Protein AF-A0A511SUT8-F1 (afdb_monomer_lite)

Radius of gyration: 28.8 Å; chains: 1; bounding box: 50×51×93 Å

pLDDT: mean 70.14, std 19.16, range [34.16, 90.06]

Foldseek 3Di:
DDDDDDDDDDDDDDDDDDDDDDDDDDDDDDPQPPPDDDDDPWQWAQAQLRDIAGDPDPPFPWDYRHNFIMAGVNRGDGHDQAPDGRPFAAPVVQQVDFDQQFQDKDWHDPRRYIKIWGDPNPRHGTDID

Sequence (129 aa):
MKCLKLWLWACAVSLVVGCGGVPAETVDEGEALTSSSEEMVGCFANCPDGSTVTCPTMPATCTATNGSGVVCDGVNYRCPATACRPGMPTCAFARTTICLGVTEPFPCCNGTSLGECTCRGDGSNPRCI

Organism: Myxococcus fulvus (NCBI:txid33)

Structure (mmCIF, N/CA/C/O backbone):
data_AF-A0A511SUT8-F1
#
_entry.id   AF-A0A511SUT8-F1
#
loop_
_atom_site.group_PDB
_atom_site.id
_atom_site.type_symbol
_atom_site.label_atom_id
_atom_site.label_alt_id
_atom_site.label_comp_id
_atom_site.label_asym_id
_atom_site.label_entity_id
_atom_site.label_seq_id
_atom_site.pdbx_PDB_ins_code
_atom_site.Cartn_x
_atom_site.Cartn_y
_atom_site.Cartn_z
_atom_site.occupancy
_atom_site.B_iso_or_equiv
_atom_site.auth_seq_id
_atom_site.auth_comp_id
_atom_site.auth_asym_id
_atom_site.auth_atom_id
_atom_site.pdbx_PDB_model_num
ATOM 1 N N . MET A 1 1 ? 29.031 -37.628 63.090 1.00 38.50 1 MET A N 1
ATOM 2 C CA . MET A 1 1 ? 29.322 -36.361 63.802 1.00 38.50 1 MET A CA 1
ATOM 3 C C . MET A 1 1 ? 28.146 -35.436 63.509 1.00 38.50 1 MET A C 1
ATOM 5 O O . MET A 1 1 ? 27.865 -35.223 62.346 1.00 38.50 1 MET A O 1
ATOM 9 N N . LYS A 1 2 ? 27.207 -35.319 64.454 1.00 40.44 2 LYS A N 1
ATOM 10 C CA . LYS A 1 2 ? 27.010 -34.150 65.335 1.00 40.44 2 LYS A CA 1
ATOM 11 C C . LYS A 1 2 ? 26.551 -32.891 64.585 1.00 40.44 2 LYS A C 1
ATOM 13 O O . LYS A 1 2 ? 27.379 -32.268 63.940 1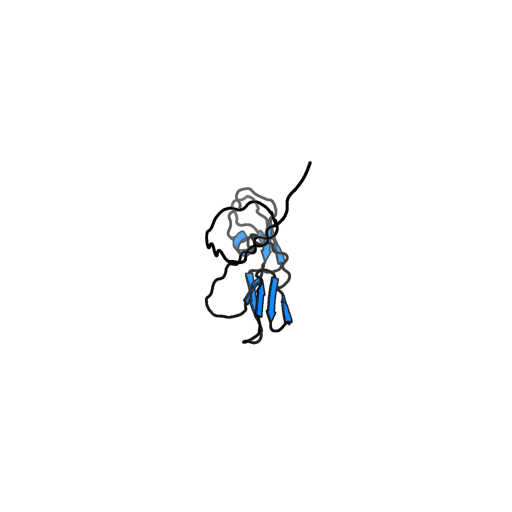.00 40.44 2 LYS A O 1
ATOM 18 N N . CYS A 1 3 ? 25.318 -32.476 64.912 1.00 45.66 3 CYS A N 1
ATOM 19 C CA . CYS A 1 3 ? 24.925 -31.074 65.127 1.00 45.66 3 CYS A CA 1
ATOM 20 C C . CYS A 1 3 ? 24.805 -30.195 63.862 1.00 45.66 3 CYS A C 1
ATOM 22 O O . CYS A 1 3 ? 25.454 -30.464 62.873 1.00 45.66 3 CYS A O 1
ATOM 24 N N . LEU A 1 4 ? 24.015 -29.124 63.771 1.00 43.53 4 LEU A N 1
ATOM 25 C CA . LEU A 1 4 ? 23.359 -28.222 64.726 1.00 43.53 4 LEU A CA 1
ATOM 26 C C . LEU A 1 4 ? 22.310 -27.467 63.840 1.00 43.53 4 LEU A C 1
ATOM 28 O O . LEU A 1 4 ? 22.649 -27.069 62.735 1.00 43.53 4 LEU A O 1
ATOM 32 N N . LYS A 1 5 ? 21.002 -27.450 64.120 1.00 43.19 5 LYS A N 1
ATOM 33 C CA . LYS A 1 5 ? 20.301 -26.542 65.048 1.00 43.19 5 LYS A CA 1
ATOM 34 C C . LYS A 1 5 ? 20.164 -25.099 64.534 1.00 43.19 5 LYS A C 1
ATOM 36 O O . LYS A 1 5 ? 21.154 -24.386 64.538 1.00 43.19 5 LYS A O 1
ATOM 41 N N . LEU A 1 6 ? 18.899 -24.713 64.299 1.00 45.38 6 LEU A N 1
ATOM 42 C CA . LEU A 1 6 ? 18.316 -23.359 64.355 1.00 45.38 6 LEU A CA 1
ATOM 43 C C . LEU A 1 6 ? 18.949 -22.325 63.399 1.00 45.38 6 LEU A C 1
ATOM 45 O O . LEU A 1 6 ? 20.131 -22.354 63.119 1.00 45.38 6 LEU A O 1
ATOM 49 N N . TRP A 1 7 ? 18.183 -21.486 62.718 1.00 47.12 7 TRP A N 1
ATOM 50 C CA . TRP A 1 7 ? 17.662 -20.178 63.143 1.00 47.12 7 TRP A CA 1
ATOM 51 C C . TRP A 1 7 ? 16.725 -19.781 61.974 1.00 47.12 7 TRP A C 1
ATOM 53 O O . TRP A 1 7 ? 17.168 -19.782 60.834 1.00 47.12 7 TRP A O 1
ATOM 63 N N . LEU A 1 8 ? 15.393 -19.720 62.073 1.00 47.19 8 LEU A N 1
ATOM 64 C CA . LEU A 1 8 ? 14.567 -18.653 62.654 1.00 47.19 8 LEU A CA 1
ATOM 65 C C . LEU A 1 8 ? 15.214 -17.263 62.591 1.00 47.19 8 LEU A C 1
ATOM 67 O O . LEU A 1 8 ? 16.265 -17.085 63.190 1.00 47.19 8 LEU A O 1
ATOM 71 N N . TRP A 1 9 ? 14.479 -16.312 61.994 1.00 44.47 9 TRP A N 1
ATOM 72 C CA . TRP A 1 9 ? 14.735 -14.866 61.816 1.00 44.47 9 TRP A CA 1
ATOM 73 C C . TRP A 1 9 ? 15.205 -14.505 60.396 1.00 44.47 9 TRP A C 1
ATOM 75 O O . TRP A 1 9 ? 16.102 -15.135 59.867 1.00 44.47 9 TRP A O 1
ATOM 85 N N . ALA A 1 10 ? 14.663 -13.508 59.704 1.00 49.84 10 ALA A N 1
ATOM 86 C CA . ALA A 1 10 ? 13.681 -12.502 60.068 1.00 49.84 10 ALA A CA 1
ATOM 87 C C . ALA A 1 10 ? 13.081 -11.900 58.792 1.00 49.84 10 ALA A C 1
ATOM 89 O O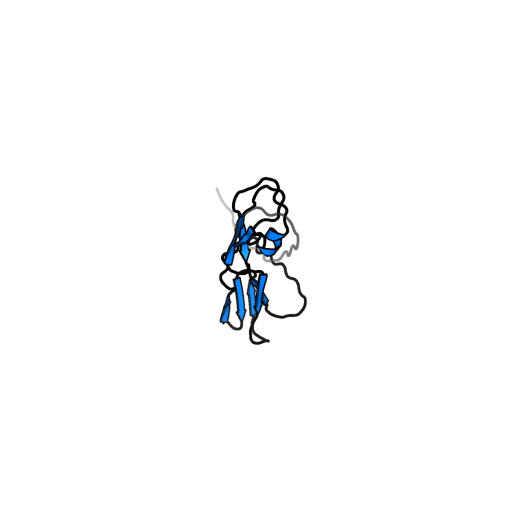 . ALA A 1 10 ? 13.669 -11.936 57.712 1.00 49.84 10 ALA A O 1
ATOM 90 N N . CYS A 1 11 ? 11.898 -11.322 58.974 1.00 41.03 11 CYS A N 1
ATOM 91 C CA . CYS A 1 11 ? 11.318 -10.306 58.123 1.00 41.03 11 CYS A CA 1
ATOM 92 C C . C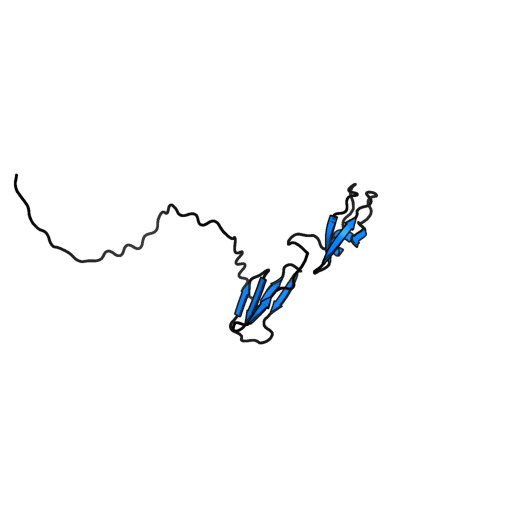YS A 1 11 ? 12.339 -9.265 57.647 1.00 41.03 11 CYS A C 1
ATOM 94 O O . CYS A 1 11 ? 13.207 -8.846 58.407 1.00 41.03 11 CYS A O 1
ATOM 96 N N . ALA A 1 12 ? 12.029 -8.729 56.471 1.00 44.41 12 ALA A N 1
ATOM 97 C CA . ALA A 1 12 ? 11.896 -7.300 56.204 1.00 44.41 12 ALA A CA 1
ATOM 98 C C . ALA A 1 12 ? 12.788 -6.805 55.064 1.00 44.41 12 ALA A C 1
ATOM 100 O O . ALA A 1 12 ? 13.997 -6.676 55.187 1.00 44.41 12 ALA A O 1
ATOM 101 N N . VAL A 1 13 ? 12.089 -6.465 53.981 1.00 51.56 13 VAL A N 1
ATOM 102 C CA . VAL A 1 13 ? 12.199 -5.191 53.269 1.00 51.56 13 VAL A CA 1
ATOM 103 C C . VAL A 1 13 ? 13.616 -4.759 52.906 1.00 51.56 13 VAL A C 1
ATOM 105 O O . VAL A 1 13 ? 14.350 -4.180 53.700 1.00 51.56 13 VAL A O 1
ATOM 108 N N . SER A 1 14 ? 13.921 -4.858 51.619 1.00 44.19 14 SER A N 1
ATOM 109 C CA . SER A 1 14 ? 14.718 -3.831 50.960 1.00 44.19 14 SER A CA 1
ATOM 110 C C . SER A 1 14 ? 14.158 -3.603 49.563 1.00 44.19 14 SER A C 1
ATOM 112 O O . SER A 1 14 ? 14.349 -4.397 48.648 1.00 44.19 14 SER A O 1
ATOM 114 N N . LEU A 1 15 ? 13.409 -2.506 49.445 1.00 49.00 15 LEU A N 1
ATOM 115 C CA . LEU A 1 15 ? 13.205 -1.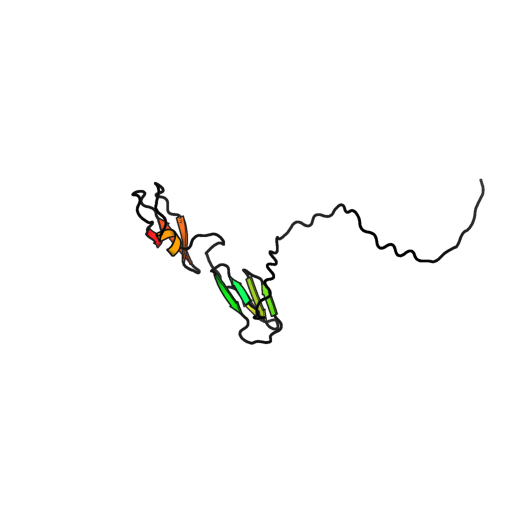785 48.198 1.00 49.00 15 LEU A CA 1
ATOM 116 C C . LEU A 1 15 ? 14.583 -1.386 47.662 1.00 49.00 15 LEU A C 1
ATOM 118 O O . LEU A 1 15 ? 15.261 -0.565 48.274 1.00 49.00 15 LEU A O 1
ATOM 122 N N . VAL A 1 16 ? 14.972 -1.931 46.515 1.00 48.50 16 VAL A N 1
ATOM 123 C CA . VAL A 1 16 ? 15.987 -1.319 45.656 1.00 48.50 16 VAL A CA 1
ATOM 124 C C . VAL A 1 16 ? 15.357 -1.123 44.287 1.00 48.50 16 VAL A C 1
ATOM 126 O O . VAL A 1 16 ? 15.203 -2.044 43.492 1.00 48.50 16 VAL A O 1
ATOM 129 N N . VAL A 1 17 ? 14.960 0.124 44.052 1.00 52.53 17 VAL A N 1
ATOM 130 C CA . VAL A 1 17 ? 14.897 0.726 42.723 1.00 52.53 17 VAL A CA 1
ATOM 131 C C . VAL A 1 17 ? 16.333 0.776 42.199 1.00 52.53 17 VAL A C 1
ATOM 133 O O . VAL A 1 17 ? 17.193 1.357 42.857 1.00 52.53 17 VAL A O 1
ATOM 136 N N . GLY A 1 18 ? 16.606 0.175 41.040 1.00 35.28 18 GLY A N 1
ATOM 137 C CA . GLY A 1 18 ? 17.944 0.235 40.448 1.00 35.28 18 GLY A CA 1
ATOM 138 C C . GLY A 1 18 ? 18.178 -0.711 39.275 1.00 35.28 18 GLY A C 1
ATOM 139 O O . GLY A 1 18 ? 18.809 -1.742 39.438 1.00 35.28 18 GLY A O 1
ATOM 140 N N . CYS A 1 19 ? 17.644 -0.334 38.112 1.00 44.88 19 CYS A N 1
ATOM 141 C CA . CYS A 1 19 ? 18.240 -0.423 36.772 1.00 44.88 19 CYS A CA 1
ATOM 142 C C . CYS A 1 19 ? 19.449 -1.371 36.554 1.00 44.88 19 CYS A C 1
ATOM 144 O O . CYS A 1 19 ? 20.535 -1.111 37.068 1.00 44.88 19 CYS A O 1
ATOM 146 N N . GLY A 1 20 ? 19.305 -2.350 35.648 1.00 34.19 20 GLY A N 1
ATOM 147 C CA . GLY A 1 20 ? 20.434 -2.851 34.850 1.00 34.19 20 GLY A CA 1
ATOM 148 C C . GLY A 1 20 ? 20.454 -4.353 34.543 1.00 34.19 20 GLY A C 1
ATOM 149 O O . GLY A 1 20 ? 20.898 -5.138 35.368 1.00 34.19 20 GLY A O 1
ATOM 150 N N . GLY A 1 21 ? 20.115 -4.720 33.299 1.00 35.78 21 GLY A N 1
ATOM 151 C CA . GLY A 1 21 ? 20.826 -5.798 32.587 1.00 35.78 21 GLY A CA 1
ATOM 152 C C . GLY A 1 21 ? 20.163 -7.179 32.472 1.00 35.78 21 GLY A C 1
ATOM 153 O O . GLY A 1 21 ? 20.484 -8.093 33.218 1.00 35.78 21 GLY A O 1
ATOM 154 N N . VAL A 1 22 ? 19.319 -7.307 31.445 1.00 39.44 22 VAL A N 1
ATOM 155 C CA . VAL A 1 22 ? 18.902 -8.496 30.656 1.00 39.44 22 VAL A CA 1
ATOM 156 C C . VAL A 1 22 ? 20.066 -9.471 30.329 1.00 39.44 22 VAL A C 1
ATOM 158 O O . VAL A 1 22 ? 21.202 -9.017 30.175 1.00 39.44 22 VAL A O 1
ATOM 161 N N . PRO A 1 23 ? 19.827 -10.797 30.203 1.00 42.28 23 PRO A N 1
ATOM 162 C CA . PRO A 1 23 ? 19.535 -11.341 28.872 1.00 42.28 23 PRO A CA 1
ATOM 163 C C . PRO A 1 23 ? 18.444 -12.427 28.809 1.00 42.28 23 PRO A C 1
ATOM 165 O O . PRO A 1 23 ? 18.293 -13.236 29.716 1.00 42.28 23 PRO A O 1
ATOM 168 N N . ALA A 1 24 ? 17.829 -12.474 27.623 1.00 41.72 24 ALA A N 1
ATOM 169 C CA . ALA A 1 24 ? 17.132 -13.597 26.994 1.00 41.72 24 ALA A CA 1
ATOM 170 C C . ALA A 1 24 ? 15.671 -13.856 27.388 1.00 41.72 24 ALA A C 1
ATOM 172 O O . ALA A 1 24 ? 15.388 -14.578 28.328 1.00 41.72 24 ALA A O 1
ATOM 173 N N . GLU A 1 25 ? 14.762 -13.425 26.513 1.00 38.28 25 GLU A N 1
ATOM 174 C CA . GLU A 1 25 ? 14.103 -14.371 25.606 1.00 38.28 25 GLU A CA 1
ATOM 175 C C . GLU A 1 25 ? 13.550 -13.629 24.381 1.00 38.28 25 GLU A C 1
ATOM 177 O O . GLU A 1 25 ? 12.818 -12.648 24.471 1.00 38.28 25 GLU A O 1
ATOM 182 N N . THR A 1 26 ? 14.026 -14.055 23.214 1.00 47.12 26 THR A N 1
ATOM 183 C CA . THR A 1 26 ? 13.631 -13.581 21.892 1.00 47.12 26 THR A CA 1
ATOM 184 C C . THR A 1 26 ? 12.229 -14.082 21.571 1.00 47.12 26 THR A C 1
ATOM 186 O O . THR A 1 26 ? 12.053 -15.274 21.321 1.00 47.12 26 THR A O 1
ATOM 189 N N . VAL A 1 27 ? 11.263 -13.169 21.528 1.00 39.91 27 VAL A N 1
ATOM 190 C CA . VAL A 1 27 ? 10.041 -13.332 20.738 1.00 39.91 27 VAL A CA 1
ATOM 191 C C . VAL A 1 27 ? 10.214 -12.456 19.505 1.00 39.91 27 VAL A C 1
ATOM 193 O O . VAL A 1 27 ? 10.073 -11.236 19.547 1.00 39.91 27 VAL A O 1
ATOM 196 N N . ASP A 1 28 ? 10.644 -13.117 18.438 1.00 48.88 28 ASP A N 1
ATOM 197 C CA . ASP A 1 28 ? 10.363 -12.713 17.069 1.00 48.88 28 ASP A CA 1
ATOM 198 C C . ASP A 1 28 ? 8.838 -12.720 16.903 1.00 48.88 28 ASP A C 1
ATOM 200 O O . ASP A 1 28 ? 8.202 -13.678 17.337 1.00 48.88 28 ASP A O 1
ATOM 204 N N . GLU A 1 29 ? 8.273 -11.624 16.395 1.00 39.56 29 GLU A N 1
ATOM 205 C CA . GLU A 1 29 ? 7.145 -11.570 15.451 1.00 39.56 29 GLU A CA 1
ATOM 206 C C . GLU A 1 29 ? 6.463 -10.193 15.520 1.00 39.56 29 GLU A C 1
ATOM 208 O O . GLU A 1 29 ? 5.739 -9.857 16.455 1.00 39.56 29 GLU A O 1
ATOM 213 N N . GLY A 1 30 ? 6.664 -9.411 14.457 1.00 38.09 30 GLY A N 1
ATOM 214 C CA . GLY A 1 30 ? 5.782 -8.312 14.081 1.00 38.09 30 GLY A CA 1
ATOM 215 C C . GLY A 1 30 ? 6.243 -6.937 14.541 1.00 38.09 30 GLY A C 1
ATOM 216 O O . GLY A 1 30 ? 5.867 -6.460 15.608 1.00 38.09 30 GLY A O 1
ATOM 217 N N . GLU A 1 31 ? 6.960 -6.239 13.661 1.00 34.16 31 GLU A N 1
ATOM 218 C CA . GLU A 1 31 ? 7.022 -4.779 13.671 1.00 34.16 31 GLU A CA 1
ATOM 219 C C . GLU A 1 31 ? 5.604 -4.206 13.505 1.00 34.16 31 GLU A C 1
ATOM 221 O O . GLU A 1 31 ? 5.151 -3.864 12.412 1.00 34.16 31 GLU A O 1
ATOM 226 N N . ALA A 1 32 ? 4.866 -4.113 14.609 1.00 36.75 32 ALA A N 1
ATOM 227 C CA . ALA A 1 32 ? 3.698 -3.266 14.701 1.00 36.75 32 ALA A CA 1
ATOM 228 C C . ALA A 1 32 ? 4.210 -1.825 14.731 1.00 36.75 32 ALA A C 1
ATOM 230 O O . ALA A 1 32 ? 4.504 -1.273 15.793 1.00 36.75 32 ALA A O 1
ATOM 231 N N . LEU A 1 33 ? 4.345 -1.237 13.539 1.00 40.66 33 LEU A N 1
ATOM 232 C CA . LEU A 1 33 ? 4.507 0.197 13.321 1.00 40.66 33 LEU A CA 1
ATOM 233 C C . LEU A 1 33 ? 3.333 0.928 13.988 1.00 40.66 33 LEU A C 1
ATOM 235 O O . LEU A 1 33 ? 2.329 1.271 13.361 1.00 40.66 33 LEU A O 1
ATOM 239 N N . THR A 1 34 ? 3.466 1.158 15.291 1.00 42.16 34 THR A N 1
ATOM 240 C CA . THR A 1 34 ? 2.638 2.072 16.069 1.00 42.16 34 THR A CA 1
ATOM 241 C C . THR A 1 34 ? 3.090 3.477 15.695 1.00 42.16 34 THR A C 1
ATOM 243 O O . THR A 1 34 ? 3.803 4.148 16.434 1.00 42.16 34 THR A O 1
ATOM 246 N N . SER A 1 35 ? 2.713 3.915 14.494 1.00 39.00 35 SER A N 1
ATOM 247 C CA . SER A 1 35 ? 2.711 5.333 14.156 1.00 39.00 35 SER A CA 1
ATOM 248 C C . SER A 1 35 ? 1.482 5.944 14.823 1.00 39.00 35 SER A C 1
ATOM 250 O O . SER A 1 35 ? 0.424 6.077 14.211 1.00 39.00 35 SER A O 1
ATOM 252 N N . SER A 1 36 ? 1.617 6.234 16.117 1.00 51.38 36 SER A N 1
ATOM 253 C CA . SER A 1 36 ? 0.690 7.083 16.860 1.00 51.38 36 SER A CA 1
ATOM 254 C C . SER A 1 36 ? 0.917 8.523 16.403 1.00 51.38 36 SER A C 1
ATOM 256 O O . SER A 1 36 ? 1.891 9.154 16.803 1.00 51.38 36 SER A O 1
ATOM 258 N N . SER A 1 37 ? 0.063 9.023 15.514 1.00 45.56 37 SER A N 1
ATOM 259 C CA . SER A 1 37 ? -0.064 10.455 15.234 1.00 45.56 37 SER A CA 1
ATOM 260 C C . SER A 1 37 ? -1.397 10.926 15.808 1.00 45.56 37 SER A C 1
ATOM 262 O O . SER A 1 37 ? -2.456 10.714 15.217 1.00 45.56 37 SER A O 1
ATOM 264 N N . GLU A 1 38 ? -1.323 11.501 17.004 1.00 57.06 38 GLU A N 1
ATOM 265 C CA . GLU A 1 38 ? -2.399 12.201 17.697 1.00 57.06 38 GLU A CA 1
ATOM 266 C C . GLU A 1 38 ? -2.700 13.526 16.991 1.00 57.06 38 GLU A C 1
ATOM 268 O O . GLU A 1 38 ? -2.035 14.499 17.285 1.00 57.06 38 GLU A O 1
ATOM 273 N N . GLU A 1 39 ? -3.693 13.606 16.100 1.00 39.84 39 GLU A N 1
ATOM 274 C CA . GLU A 1 39 ? -4.312 14.886 15.708 1.00 39.84 39 GLU A CA 1
ATOM 275 C C . GLU A 1 39 ? -5.770 14.604 15.254 1.00 39.84 39 GLU A C 1
ATOM 277 O O . GLU A 1 39 ? -5.994 14.021 14.198 1.00 39.84 39 GLU A O 1
ATOM 282 N N . MET A 1 40 ? -6.763 15.001 16.067 1.00 42.38 40 MET A N 1
ATOM 283 C CA . MET A 1 40 ? -8.222 14.768 15.925 1.00 42.38 40 MET A CA 1
ATOM 284 C C . MET A 1 40 ? -8.679 13.298 16.017 1.00 42.38 40 MET A C 1
ATOM 286 O O . MET A 1 40 ? -8.538 12.514 15.087 1.00 42.38 40 MET A O 1
ATOM 290 N N . VAL A 1 41 ? -9.300 12.948 17.155 1.00 57.00 41 VAL A N 1
ATOM 291 C CA . VAL A 1 41 ? -9.829 11.615 17.519 1.00 57.00 41 VAL A CA 1
ATOM 292 C C . VAL A 1 41 ? -11.012 11.213 16.624 1.00 57.00 41 VAL A C 1
ATOM 294 O O . VAL A 1 41 ? -12.162 11.148 17.049 1.00 57.00 41 VAL A O 1
ATOM 297 N N . GLY A 1 42 ? -10.741 10.965 15.349 1.00 64.62 42 GLY A N 1
ATOM 298 C CA . GLY A 1 42 ? -11.549 10.097 14.517 1.00 64.62 42 GLY A CA 1
ATOM 299 C C . GLY A 1 42 ? -10.960 8.700 14.617 1.00 64.62 42 GLY A C 1
ATOM 300 O O . GLY A 1 42 ? -9.759 8.527 14.449 1.00 64.62 42 GLY A O 1
ATOM 301 N N . CYS A 1 43 ? -11.768 7.684 14.905 1.00 79.50 43 CYS A N 1
ATOM 302 C CA . CYS A 1 43 ? -11.268 6.329 14.754 1.00 79.50 43 CYS A CA 1
ATOM 303 C C . CYS A 1 43 ? -11.215 5.975 13.271 1.00 79.50 43 CYS A C 1
ATOM 305 O O . CYS A 1 43 ? -12.252 5.709 12.653 1.00 79.50 43 CYS A O 1
ATOM 307 N N . PHE A 1 44 ? -10.012 6.023 12.709 1.00 84.38 44 PHE A N 1
ATOM 308 C CA . PHE A 1 44 ? -9.756 5.737 11.311 1.00 84.38 44 PHE A CA 1
ATOM 309 C C . PHE A 1 44 ? -8.566 4.792 11.147 1.00 84.38 44 PHE A C 1
ATOM 311 O O . PHE A 1 44 ? -7.619 4.825 11.929 1.00 84.38 44 PHE A O 1
ATOM 318 N N . ALA A 1 45 ? -8.616 3.947 10.121 1.00 86.75 45 ALA A N 1
ATOM 319 C CA . ALA A 1 45 ? -7.507 3.098 9.707 1.00 86.75 45 ALA A CA 1
ATOM 320 C C . ALA A 1 45 ? -7.197 3.343 8.232 1.00 86.75 45 ALA A C 1
ATOM 322 O O . ALA A 1 45 ? -8.105 3.410 7.400 1.00 86.75 45 ALA A O 1
ATOM 323 N N . ASN A 1 46 ? -5.910 3.454 7.910 1.00 86.38 46 ASN A N 1
ATOM 324 C CA . ASN A 1 46 ? -5.447 3.566 6.531 1.00 86.38 46 ASN A CA 1
ATOM 325 C C . ASN A 1 46 ? -5.423 2.182 5.889 1.00 86.38 46 ASN A C 1
ATOM 327 O O . ASN A 1 46 ? -4.859 1.248 6.459 1.00 86.38 46 ASN A O 1
ATOM 331 N N . CYS A 1 47 ? -6.020 2.050 4.715 1.00 83.38 47 CYS A N 1
ATOM 332 C CA . CYS A 1 47 ? -6.091 0.805 3.968 1.00 83.38 47 CYS A CA 1
ATOM 333 C C . CYS A 1 47 ? -4.955 0.694 2.943 1.00 83.38 47 CYS A C 1
ATOM 335 O O . CYS A 1 47 ? -4.340 1.700 2.581 1.00 83.38 47 CYS A O 1
ATOM 337 N N . PRO A 1 48 ? -4.638 -0.525 2.471 1.00 72.31 48 PRO A N 1
ATOM 338 C CA . PRO A 1 48 ? -3.478 -0.742 1.610 1.00 72.31 48 PRO A CA 1
ATOM 339 C C . PRO A 1 48 ? -3.634 -0.109 0.218 1.00 72.31 48 PRO A C 1
ATOM 341 O O . PRO A 1 48 ? -2.638 0.154 -0.448 1.00 72.31 48 PRO A O 1
ATOM 344 N N . ASP A 1 49 ? -4.866 0.164 -0.213 1.00 68.50 49 ASP A N 1
ATOM 345 C CA . ASP A 1 49 ? -5.190 0.898 -1.442 1.00 68.50 49 ASP A CA 1
ATOM 346 C C . ASP A 1 49 ? -5.098 2.430 -1.287 1.00 68.50 49 ASP A C 1
ATOM 348 O O . ASP A 1 49 ? -5.322 3.166 -2.247 1.00 68.50 49 ASP A O 1
ATOM 352 N N . GLY A 1 50 ? -4.761 2.924 -0.091 1.00 71.81 50 GLY A N 1
ATOM 353 C CA . GLY A 1 50 ? -4.686 4.351 0.222 1.00 71.81 50 GLY A CA 1
ATOM 354 C C . GLY A 1 50 ? -6.021 4.979 0.628 1.00 71.81 50 GLY A C 1
ATOM 355 O O . GLY A 1 50 ? -6.043 6.160 0.969 1.00 71.81 50 GLY A O 1
ATOM 356 N N . SER A 1 51 ? -7.124 4.222 0.629 1.00 78.44 51 SER A N 1
ATOM 357 C CA . SER A 1 51 ? -8.372 4.662 1.257 1.00 78.44 51 SER A CA 1
ATOM 358 C C . SER A 1 51 ? -8.283 4.646 2.785 1.00 78.44 51 SER A C 1
ATOM 360 O O . SER A 1 51 ? -7.348 4.112 3.385 1.00 78.44 51 SER A O 1
ATOM 362 N N . THR A 1 52 ? -9.283 5.237 3.431 1.00 84.06 52 THR A N 1
ATOM 363 C CA . THR A 1 52 ? -9.397 5.275 4.888 1.00 84.06 52 THR A CA 1
ATOM 364 C C . THR A 1 52 ? -10.762 4.737 5.293 1.00 84.06 52 THR A C 1
ATOM 366 O O . THR A 1 52 ? -11.781 5.162 4.747 1.00 84.06 52 THR A O 1
ATOM 369 N N . VAL A 1 53 ? -10.797 3.816 6.256 1.00 86.94 53 VAL A N 1
ATOM 370 C CA . VAL A 1 53 ? -12.046 3.322 6.857 1.00 86.94 53 VAL A CA 1
ATOM 371 C C . VAL A 1 53 ? -12.232 3.918 8.241 1.00 86.94 53 VAL A C 1
ATOM 373 O O . VAL A 1 53 ? -11.272 4.039 9.000 1.00 86.94 53 VAL A O 1
ATOM 376 N N . THR A 1 54 ? -13.465 4.301 8.567 1.00 89.31 54 THR A N 1
ATOM 377 C CA . THR A 1 54 ? -13.813 4.980 9.820 1.00 89.31 54 THR A CA 1
ATOM 378 C C . THR A 1 54 ? -15.097 4.412 10.415 1.00 89.31 54 THR A C 1
ATOM 380 O O . THR A 1 54 ? -15.883 3.760 9.723 1.00 89.31 54 THR A O 1
ATOM 383 N N . CYS A 1 55 ? -15.327 4.657 11.707 1.00 85.19 55 CYS A N 1
ATOM 384 C CA . CYS A 1 55 ? -16.613 4.330 12.318 1.00 85.19 55 CYS A CA 1
ATOM 385 C C . CYS A 1 55 ? -17.730 5.207 11.734 1.00 85.19 55 CYS A C 1
ATOM 387 O O . CYS A 1 55 ? -17.573 6.430 11.700 1.00 85.19 55 CYS A O 1
ATOM 389 N N . PRO A 1 56 ? -18.883 4.629 11.352 1.00 82.00 56 PRO A N 1
ATOM 390 C CA . PRO A 1 56 ? -20.003 5.403 10.814 1.00 82.00 56 PRO A CA 1
ATOM 391 C C . PRO A 1 56 ? -20.657 6.310 11.864 1.00 82.00 56 PRO A C 1
ATOM 393 O O . PRO A 1 56 ? -21.284 7.307 11.518 1.00 82.00 56 PRO A O 1
ATOM 396 N N . THR A 1 57 ? -20.512 5.976 13.146 1.00 75.31 57 THR A N 1
ATOM 397 C CA . THR A 1 57 ? -21.029 6.744 14.279 1.00 75.31 57 THR A CA 1
ATOM 398 C C . THR A 1 57 ? -19.908 7.021 15.272 1.00 75.31 57 THR A C 1
ATOM 400 O O . THR A 1 57 ? -19.171 6.112 15.648 1.00 75.31 57 THR A O 1
ATOM 403 N N . MET A 1 58 ? -19.794 8.276 15.708 1.00 71.25 58 MET A N 1
ATOM 404 C CA . MET A 1 58 ? -18.927 8.700 16.809 1.00 71.25 58 MET A CA 1
ATOM 405 C C . MET A 1 58 ? -19.772 9.418 17.876 1.00 71.25 58 MET A C 1
ATOM 407 O O . MET A 1 58 ? -20.692 10.150 17.501 1.00 71.25 58 MET A O 1
ATOM 411 N N . PRO A 1 59 ? -19.470 9.259 19.180 1.00 59.84 59 PRO A N 1
ATOM 412 C CA . PRO A 1 59 ? -18.396 8.438 19.745 1.00 59.84 59 PRO A CA 1
ATOM 413 C C . PRO A 1 59 ? -18.761 6.943 19.787 1.00 59.84 59 PRO A C 1
ATOM 415 O O . PRO A 1 59 ? -19.870 6.584 20.167 1.00 59.84 59 PRO A O 1
ATOM 418 N N . ALA A 1 60 ? -17.807 6.090 19.415 1.00 72.00 60 ALA A N 1
ATOM 419 C CA . ALA A 1 60 ? -17.884 4.631 19.484 1.00 72.00 60 ALA A CA 1
ATOM 420 C C . ALA A 1 60 ? -16.618 4.110 20.175 1.00 72.00 60 ALA A C 1
ATOM 422 O O . ALA A 1 60 ? -15.539 4.681 19.973 1.00 72.00 60 ALA A O 1
ATOM 423 N N . THR A 1 61 ? -16.716 3.037 20.966 1.00 81.44 61 THR A N 1
ATOM 424 C CA . THR A 1 61 ? -15.516 2.357 21.481 1.00 81.44 61 THR A CA 1
ATOM 425 C C . THR A 1 61 ? -14.759 1.815 20.286 1.00 81.44 61 THR A C 1
ATOM 427 O O . THR A 1 61 ? -15.305 0.974 19.574 1.00 81.44 61 THR A O 1
ATOM 430 N N . CYS A 1 62 ? -13.543 2.298 20.032 1.00 81.62 62 CYS A N 1
ATOM 431 C CA . CYS A 1 62 ? -12.891 1.989 18.773 1.00 81.62 62 CYS A CA 1
ATOM 432 C C . CYS A 1 62 ? -11.462 1.477 18.880 1.00 81.62 62 CYS A C 1
ATOM 434 O O . CYS A 1 62 ? -10.648 1.993 19.641 1.00 81.62 62 CYS A O 1
ATOM 436 N N . THR A 1 63 ? -11.156 0.483 18.051 1.00 87.19 63 THR A N 1
ATOM 437 C CA . THR A 1 63 ? -9.805 -0.018 17.813 1.00 87.19 63 THR A CA 1
ATOM 438 C C . THR A 1 63 ? -9.500 0.085 16.324 1.00 87.19 63 THR A C 1
ATOM 440 O O . THR A 1 63 ? -10.175 -0.544 15.514 1.00 87.19 63 THR A O 1
ATOM 443 N N . ALA A 1 64 ? -8.496 0.876 15.953 1.00 87.81 64 ALA A N 1
ATOM 444 C CA . ALA A 1 64 ? -8.029 0.990 14.575 1.00 87.81 64 ALA A CA 1
ATOM 445 C C . ALA A 1 64 ? -6.767 0.151 14.361 1.00 87.81 64 ALA A C 1
ATOM 447 O O . ALA A 1 64 ? -5.847 0.167 15.177 1.00 87.81 64 ALA A O 1
ATOM 448 N N . THR A 1 65 ? -6.703 -0.562 13.241 1.00 86.00 65 THR A N 1
ATOM 449 C CA . THR A 1 65 ? -5.525 -1.318 12.815 1.00 86.00 65 THR A CA 1
ATOM 450 C C . THR A 1 65 ? -5.231 -0.984 11.359 1.00 86.00 65 THR A C 1
ATOM 452 O O . THR A 1 65 ? -5.961 -1.395 10.453 1.00 86.00 65 THR A O 1
ATOM 455 N N . ASN A 1 66 ? -4.153 -0.233 11.121 1.00 83.19 66 ASN A N 1
ATOM 456 C CA . ASN A 1 66 ? -3.724 0.128 9.769 1.00 83.19 66 ASN A CA 1
ATOM 457 C C . ASN A 1 66 ? -3.511 -1.128 8.906 1.00 83.19 66 ASN A C 1
ATOM 459 O O . ASN A 1 66 ? -3.031 -2.159 9.373 1.00 83.19 66 ASN A O 1
ATOM 463 N N . GLY A 1 67 ? -3.934 -1.049 7.649 1.00 78.38 67 GLY A N 1
ATOM 464 C CA . GLY A 1 67 ? -3.943 -2.147 6.684 1.00 78.38 67 GLY A CA 1
ATOM 465 C C . GLY A 1 67 ? -5.068 -3.168 6.878 1.00 78.38 67 GLY A C 1
ATOM 466 O O . GLY A 1 67 ? -5.301 -3.967 5.975 1.00 78.38 67 GLY A O 1
ATOM 467 N N . SER A 1 68 ? -5.782 -3.144 8.009 1.00 82.50 68 SER A N 1
ATOM 468 C CA . SER A 1 68 ? -6.818 -4.136 8.340 1.00 82.50 68 SER A CA 1
ATOM 469 C C . SER A 1 68 ? -8.216 -3.535 8.471 1.00 82.50 68 SER A C 1
ATOM 471 O O . SER A 1 68 ? -9.172 -4.094 7.929 1.00 82.50 68 SER A O 1
ATOM 473 N N . GLY A 1 69 ? -8.351 -2.410 9.171 1.00 87.50 69 GLY A N 1
ATOM 474 C CA . GLY A 1 69 ? -9.610 -1.690 9.339 1.00 87.50 69 GLY A CA 1
ATOM 475 C C . GLY A 1 69 ? -9.840 -1.169 10.756 1.00 87.50 69 GLY A C 1
ATOM 476 O O . GLY A 1 69 ? -8.894 -1.018 11.526 1.00 87.50 69 GLY A O 1
ATOM 477 N N . VAL A 1 70 ? -11.097 -0.885 11.099 1.00 90.00 70 VAL A N 1
ATOM 478 C CA . VAL A 1 70 ? -11.506 -0.400 12.427 1.00 90.00 70 VAL A CA 1
ATOM 479 C C . VAL A 1 70 ? -12.553 -1.316 13.059 1.00 90.00 70 VAL A C 1
ATOM 481 O O . VAL A 1 70 ? -13.370 -1.918 12.366 1.00 90.00 70 VAL A O 1
ATOM 484 N N . VAL A 1 71 ? -12.548 -1.422 14.383 1.00 89.19 71 VAL A N 1
ATOM 485 C CA . VAL A 1 71 ? -13.571 -2.111 15.176 1.00 89.19 71 VAL A CA 1
ATOM 486 C C . VAL A 1 71 ? -14.294 -1.069 16.008 1.00 89.19 71 VAL A C 1
ATOM 488 O O . VAL A 1 71 ? -13.647 -0.439 16.831 1.00 89.19 71 VAL A O 1
ATOM 491 N N . CYS A 1 72 ? -15.600 -0.893 15.814 1.00 89.50 72 CYS A N 1
ATOM 492 C CA . CYS A 1 72 ? -16.420 0.114 16.494 1.00 89.50 72 CYS A CA 1
ATOM 493 C C . CYS A 1 72 ? -17.523 -0.582 17.298 1.00 89.50 72 CYS A C 1
ATOM 495 O O . CYS A 1 72 ? -18.357 -1.268 16.711 1.00 89.50 72 CYS A O 1
ATOM 497 N N . ASP A 1 73 ? -17.507 -0.452 18.625 1.00 87.00 73 ASP A N 1
ATOM 498 C CA . ASP A 1 73 ? -18.441 -1.103 19.562 1.00 87.00 73 ASP A CA 1
ATOM 499 C C . ASP A 1 73 ? -18.610 -2.613 19.294 1.00 87.00 73 ASP A C 1
ATOM 501 O O . ASP A 1 73 ? -19.702 -3.175 19.331 1.00 87.00 73 ASP A O 1
ATOM 505 N N . GLY A 1 74 ? -17.494 -3.278 18.975 1.00 84.19 74 GLY A N 1
ATOM 506 C CA . GLY A 1 74 ? -17.444 -4.706 18.643 1.00 84.19 74 GLY A CA 1
ATOM 507 C C . GLY A 1 74 ? -17.782 -5.052 17.185 1.00 84.19 74 GLY A C 1
ATOM 508 O O . GLY A 1 74 ? -17.638 -6.209 16.788 1.00 84.19 74 GLY A O 1
ATOM 509 N N . VAL A 1 75 ? -18.180 -4.079 16.361 1.00 87.50 75 VAL A N 1
ATOM 510 C CA . VAL A 1 75 ? -18.457 -4.267 14.928 1.00 87.50 75 VAL A CA 1
ATOM 511 C C . VAL A 1 75 ? -17.198 -4.018 14.101 1.00 87.50 75 VAL A C 1
ATOM 513 O O . VAL A 1 75 ? -16.584 -2.962 14.195 1.00 87.50 75 VAL A O 1
ATOM 516 N N . ASN A 1 76 ? -16.826 -4.979 13.253 1.00 88.94 76 ASN A N 1
ATOM 517 C CA . ASN A 1 76 ? -15.638 -4.890 12.402 1.00 88.94 76 ASN A CA 1
ATOM 518 C C . ASN A 1 76 ? -15.948 -4.215 11.055 1.00 88.94 76 ASN A C 1
ATOM 520 O O . ASN A 1 76 ? -16.710 -4.757 10.254 1.00 88.94 76 ASN A O 1
ATOM 524 N N . TYR A 1 77 ? -15.272 -3.107 10.764 1.00 88.25 77 TYR A N 1
ATOM 525 C CA . TYR A 1 77 ? -15.240 -2.429 9.467 1.00 88.25 77 TYR A CA 1
ATOM 526 C C . TYR A 1 77 ? -13.874 -2.664 8.828 1.00 88.25 77 TYR A C 1
ATOM 528 O O . TYR A 1 77 ? -12.878 -2.031 9.177 1.00 88.25 77 TYR A O 1
ATOM 536 N N . ARG A 1 78 ? -13.814 -3.633 7.915 1.00 87.25 78 ARG A N 1
ATOM 537 C CA . ARG A 1 78 ? -12.559 -4.058 7.287 1.00 87.25 78 ARG A CA 1
ATOM 538 C C . ARG A 1 78 ? -12.182 -3.146 6.129 1.00 87.25 78 ARG A C 1
ATOM 540 O O . ARG A 1 78 ? -13.051 -2.657 5.410 1.00 87.25 78 ARG A O 1
ATOM 547 N N . CYS A 1 79 ? -10.881 -2.998 5.918 1.00 86.06 79 CYS A N 1
ATOM 548 C CA . CYS A 1 79 ? -10.360 -2.467 4.671 1.00 86.06 79 CYS A CA 1
ATOM 549 C C . CYS A 1 79 ? -10.845 -3.317 3.488 1.00 86.06 79 CYS A C 1
ATOM 551 O O . CYS A 1 79 ? -10.938 -4.547 3.615 1.00 86.06 79 CYS A O 1
ATOM 553 N N . PRO A 1 80 ? -11.162 -2.690 2.342 1.00 80.06 80 PRO A N 1
ATOM 554 C CA . PRO A 1 80 ? -11.498 -3.431 1.140 1.00 80.06 80 PRO A CA 1
ATOM 555 C C . PRO A 1 80 ? -10.321 -4.325 0.744 1.00 80.06 80 PRO A C 1
ATOM 557 O O . PRO A 1 80 ? -9.153 -3.964 0.898 1.00 80.06 80 PRO A O 1
ATOM 560 N N . ALA A 1 81 ? -10.633 -5.513 0.227 1.00 77.56 81 ALA A N 1
ATOM 561 C CA . ALA A 1 81 ? -9.608 -6.357 -0.360 1.00 77.56 81 ALA A CA 1
ATOM 562 C C . ALA A 1 81 ? -9.007 -5.620 -1.564 1.00 77.56 81 ALA A C 1
ATOM 564 O O . ALA A 1 81 ? -9.731 -5.216 -2.474 1.00 77.56 81 ALA A O 1
ATOM 565 N N . THR A 1 82 ? -7.688 -5.452 -1.561 1.00 77.81 82 THR A N 1
ATOM 566 C CA . THR A 1 82 ? -6.951 -4.903 -2.696 1.00 77.81 82 THR A CA 1
ATOM 567 C C . THR A 1 82 ? -5.982 -5.944 -3.227 1.00 77.81 82 THR A C 1
ATOM 569 O O . THR A 1 82 ? -5.344 -6.673 -2.463 1.00 77.81 82 THR A O 1
ATOM 572 N N . ALA A 1 83 ? -5.882 -6.028 -4.550 1.00 78.88 83 ALA A N 1
ATOM 573 C CA . ALA A 1 83 ? -4.843 -6.812 -5.206 1.00 78.88 83 ALA A CA 1
ATOM 574 C C . ALA A 1 83 ? -3.481 -6.093 -5.169 1.00 78.88 83 ALA A C 1
ATOM 576 O O . ALA A 1 83 ? -2.444 -6.715 -5.406 1.00 78.88 83 ALA A O 1
ATOM 577 N N . CYS A 1 84 ? -3.472 -4.791 -4.870 1.00 80.75 84 CYS A N 1
ATOM 578 C CA . CYS A 1 84 ? -2.261 -3.990 -4.814 1.00 80.75 84 CYS A CA 1
ATOM 579 C C . CYS A 1 84 ? -1.462 -4.256 -3.540 1.00 80.75 84 CYS A C 1
ATOM 581 O O . CYS A 1 84 ? -2.000 -4.286 -2.435 1.00 80.75 84 CYS A O 1
ATOM 583 N N . ARG A 1 85 ? -0.144 -4.399 -3.693 1.00 78.19 85 ARG A N 1
ATOM 584 C CA . ARG A 1 85 ? 0.776 -4.540 -2.560 1.00 78.19 85 ARG A CA 1
ATOM 585 C C . ARG A 1 85 ? 1.308 -3.174 -2.115 1.00 78.19 85 ARG A C 1
ATOM 587 O O . ARG A 1 85 ? 1.520 -2.312 -2.973 1.00 78.19 85 ARG A O 1
ATOM 594 N N . PRO A 1 86 ? 1.587 -2.982 -0.813 1.00 72.38 86 PRO A N 1
ATOM 595 C CA . PRO A 1 86 ? 2.269 -1.782 -0.341 1.00 72.38 86 PRO A CA 1
ATOM 596 C C . PRO A 1 86 ? 3.612 -1.608 -1.066 1.00 72.38 86 PRO A C 1
ATOM 598 O O . PRO A 1 86 ? 4.357 -2.570 -1.252 1.00 72.38 86 PRO A O 1
ATOM 601 N N . GLY A 1 87 ? 3.890 -0.382 -1.517 1.00 73.88 87 GLY A N 1
ATOM 602 C CA . GLY A 1 87 ? 5.087 -0.041 -2.297 1.00 73.88 87 GLY A CA 1
ATOM 603 C C . GLY A 1 87 ? 4.966 -0.244 -3.814 1.00 73.88 87 GLY A C 1
ATOM 604 O O . GLY A 1 87 ? 5.885 0.121 -4.545 1.00 73.88 87 GLY A O 1
ATOM 605 N N . MET A 1 88 ? 3.848 -0.780 -4.316 1.00 84.00 88 MET A N 1
ATOM 606 C CA . MET A 1 88 ? 3.601 -0.874 -5.758 1.00 84.00 88 MET A CA 1
ATOM 607 C C . MET A 1 88 ? 3.266 0.517 -6.337 1.00 84.00 88 MET A C 1
ATOM 609 O O . MET A 1 88 ? 2.450 1.234 -5.752 1.00 84.00 88 MET A O 1
ATOM 613 N N . PRO A 1 89 ? 3.855 0.928 -7.478 1.00 85.12 89 PRO A N 1
ATOM 614 C CA . PRO A 1 89 ? 3.552 2.223 -8.075 1.00 85.12 89 PRO A CA 1
ATOM 615 C C . PRO A 1 89 ? 2.108 2.263 -8.580 1.00 85.12 89 PRO A C 1
ATOM 617 O O . PRO A 1 89 ? 1.579 1.270 -9.0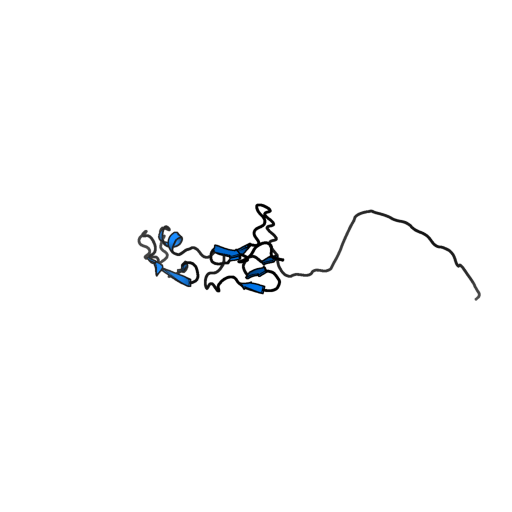87 1.00 85.12 89 PRO A O 1
ATOM 620 N N . THR A 1 90 ? 1.468 3.430 -8.504 1.00 88.12 90 THR A N 1
ATOM 621 C CA . THR A 1 90 ? 0.163 3.611 -9.147 1.00 88.12 90 THR A CA 1
ATOM 622 C C . THR A 1 90 ? 0.329 3.585 -10.664 1.00 88.12 90 THR A C 1
ATOM 624 O O . THR A 1 90 ? 1.327 4.075 -11.195 1.00 88.12 90 THR A O 1
ATOM 627 N N . CYS A 1 91 ? -0.651 3.053 -11.396 1.00 88.44 91 CYS A N 1
ATOM 628 C CA . CYS A 1 91 ? -0.609 3.053 -12.861 1.00 88.44 91 CYS A CA 1
ATOM 629 C C . CYS A 1 91 ? -0.548 4.486 -13.421 1.00 88.44 91 CYS A C 1
ATOM 631 O O . CYS A 1 91 ? 0.079 4.731 -14.449 1.00 88.44 91 CYS A O 1
ATOM 633 N N . ALA A 1 92 ? -1.146 5.456 -12.719 1.00 87.50 92 ALA A N 1
ATOM 634 C CA . ALA A 1 92 ? -1.032 6.874 -13.051 1.00 87.50 92 ALA A CA 1
ATOM 635 C C . ALA A 1 92 ? 0.411 7.383 -12.914 1.00 87.50 92 ALA A C 1
ATOM 637 O O . ALA A 1 92 ? 0.911 8.031 -13.830 1.00 87.50 92 ALA A O 1
ATOM 638 N N . PHE A 1 93 ? 1.097 7.046 -11.817 1.00 86.69 93 PHE A N 1
ATOM 639 C CA . PHE A 1 93 ? 2.503 7.396 -11.625 1.00 86.69 93 PHE A CA 1
ATOM 640 C C . PHE A 1 93 ? 3.399 6.699 -12.652 1.00 86.69 93 PHE A C 1
ATOM 642 O O . PHE A 1 93 ? 4.234 7.348 -13.279 1.00 86.69 93 PHE A O 1
ATOM 649 N N . ALA A 1 94 ? 3.179 5.408 -12.897 1.00 87.38 94 ALA A N 1
ATOM 650 C CA . ALA A 1 94 ? 3.919 4.648 -13.895 1.00 87.38 94 ALA A CA 1
ATOM 651 C C . ALA A 1 94 ? 3.823 5.289 -15.288 1.00 87.38 94 ALA A C 1
ATOM 653 O O . ALA A 1 94 ? 4.833 5.429 -15.960 1.00 87.38 94 ALA A O 1
ATOM 654 N N . ARG A 1 95 ? 2.659 5.804 -15.704 1.00 87.81 95 ARG A N 1
ATOM 655 C CA . ARG A 1 95 ? 2.522 6.536 -16.981 1.00 87.81 95 ARG A CA 1
ATOM 656 C C . ARG A 1 95 ? 3.359 7.810 -17.073 1.00 87.81 95 ARG A C 1
ATOM 658 O O . ARG A 1 95 ? 3.504 8.333 -18.169 1.00 87.81 95 ARG A O 1
ATOM 665 N N . THR A 1 96 ? 3.897 8.331 -15.975 1.00 87.06 96 THR A N 1
ATOM 666 C CA . THR A 1 96 ? 4.764 9.523 -15.988 1.00 87.06 96 THR A CA 1
ATOM 667 C C . THR A 1 96 ? 6.250 9.187 -16.076 1.00 87.06 96 THR A C 1
ATOM 669 O O . THR A 1 96 ? 7.049 10.075 -16.368 1.00 87.06 96 THR A O 1
ATOM 672 N N . THR A 1 97 ? 6.636 7.923 -15.876 1.00 83.94 97 THR A N 1
ATOM 673 C CA . THR A 1 97 ? 8.039 7.514 -15.962 1.00 83.94 97 THR A CA 1
ATOM 674 C C . THR A 1 97 ? 8.476 7.331 -17.414 1.00 83.94 97 THR A C 1
ATOM 676 O O . THR A 1 97 ? 7.683 6.993 -18.291 1.00 83.94 97 THR A O 1
ATOM 679 N N . ILE A 1 98 ? 9.757 7.592 -17.681 1.00 84.44 98 ILE A N 1
ATOM 680 C CA . ILE A 1 98 ? 10.361 7.406 -19.003 1.00 84.44 98 ILE A CA 1
ATOM 681 C C . ILE A 1 98 ? 10.932 5.992 -19.076 1.00 84.44 98 ILE A C 1
ATOM 683 O O . ILE A 1 98 ? 11.731 5.591 -18.227 1.00 84.44 98 ILE A O 1
ATOM 687 N N . CYS A 1 99 ? 10.545 5.243 -20.104 1.00 83.62 99 CYS A N 1
ATOM 688 C CA . CYS A 1 99 ? 11.050 3.897 -20.325 1.00 83.62 99 CYS A CA 1
ATOM 689 C C . CYS A 1 99 ? 12.463 3.932 -20.914 1.00 83.62 99 CYS A C 1
ATOM 691 O O . CYS A 1 99 ? 12.650 4.211 -22.100 1.00 83.62 99 CYS A O 1
ATOM 693 N N . LEU A 1 100 ? 13.460 3.593 -20.099 1.00 76.38 100 LEU A N 1
ATOM 694 C CA . LEU A 1 100 ? 14.845 3.430 -20.538 1.00 76.38 100 LEU A CA 1
ATOM 695 C C . LEU A 1 100 ? 15.112 1.951 -20.847 1.00 76.38 100 LEU A C 1
ATOM 697 O O . LEU A 1 100 ? 15.580 1.199 -20.000 1.00 76.38 100 LEU A O 1
ATOM 701 N N . GLY A 1 101 ? 14.754 1.518 -22.056 1.00 68.12 101 GLY A N 1
ATOM 702 C CA . GLY A 1 101 ? 15.160 0.219 -22.613 1.00 68.12 101 GLY A CA 1
ATOM 703 C C . GLY A 1 101 ? 14.447 -1.033 -22.084 1.00 68.12 101 GLY A C 1
ATOM 704 O O . GLY A 1 101 ? 14.554 -2.086 -22.707 1.00 68.12 101 GLY A O 1
ATOM 705 N N . VAL A 1 102 ? 13.684 -0.948 -20.994 1.00 67.44 102 VAL A N 1
ATOM 706 C CA . VAL A 1 102 ? 12.876 -2.081 -20.513 1.00 67.44 102 VAL A CA 1
ATOM 707 C C . VAL A 1 102 ? 11.663 -2.237 -21.432 1.00 67.44 102 VAL A C 1
ATOM 709 O O . VAL A 1 102 ? 11.004 -1.247 -21.730 1.00 67.44 102 VAL A O 1
ATOM 712 N N . THR A 1 103 ? 11.375 -3.446 -21.914 1.00 73.31 103 THR A N 1
ATOM 713 C CA . THR A 1 103 ? 10.152 -3.748 -22.694 1.00 73.31 103 THR A CA 1
ATOM 714 C C . THR A 1 103 ? 9.208 -4.707 -21.979 1.00 73.31 103 THR A C 1
ATOM 716 O O . THR A 1 103 ? 8.149 -5.056 -22.495 1.00 73.31 103 THR A O 1
ATOM 719 N N . GLU A 1 104 ? 9.583 -5.119 -20.772 1.00 78.62 104 GLU A N 1
ATOM 720 C CA . GLU A 1 104 ? 8.814 -6.076 -19.998 1.00 78.62 104 GLU A CA 1
ATOM 721 C C . GLU A 1 104 ? 7.593 -5.409 -19.350 1.00 78.62 104 GLU A C 1
ATOM 723 O O . GLU A 1 104 ? 7.687 -4.265 -18.879 1.00 78.62 104 GLU A O 1
ATOM 728 N N . PRO A 1 105 ? 6.437 -6.097 -19.340 1.00 85.94 105 PRO A N 1
ATOM 729 C CA . PRO A 1 105 ? 5.312 -5.681 -18.528 1.00 85.94 105 PRO A CA 1
ATOM 730 C C . PRO A 1 105 ? 5.693 -5.679 -17.046 1.00 85.94 105 PRO A C 1
ATOM 732 O O . PRO A 1 105 ? 6.372 -6.580 -16.556 1.00 85.94 105 PRO A O 1
ATOM 735 N N . PHE A 1 106 ? 5.228 -4.668 -16.321 1.00 86.81 106 PHE A N 1
ATOM 736 C CA . PHE A 1 106 ? 5.387 -4.563 -14.880 1.00 86.81 106 PHE A CA 1
ATOM 737 C C . PHE A 1 106 ? 4.046 -4.235 -14.214 1.00 86.81 106 PHE A C 1
ATOM 739 O O . PHE A 1 106 ? 3.241 -3.479 -14.770 1.00 86.81 106 PHE A O 1
ATOM 746 N N . PRO A 1 107 ? 3.786 -4.790 -13.018 1.00 88.50 107 PRO A N 1
ATOM 747 C CA . PRO A 1 107 ? 2.525 -4.575 -12.332 1.00 88.50 107 PRO A CA 1
ATOM 748 C C . PRO A 1 107 ? 2.434 -3.147 -11.790 1.00 88.50 107 PRO A C 1
ATOM 750 O O . PRO A 1 107 ? 3.418 -2.568 -11.316 1.00 88.50 107 PRO A O 1
ATOM 753 N N . CYS A 1 108 ? 1.229 -2.595 -11.813 1.00 88.56 108 CYS A N 1
ATOM 754 C CA . CYS A 1 108 ? 0.910 -1.307 -11.216 1.00 88.56 108 CYS A CA 1
ATOM 755 C C . CYS A 1 108 ? -0.428 -1.376 -10.481 1.00 88.56 108 CYS A C 1
ATOM 757 O O . CYS A 1 108 ? -1.240 -2.274 -10.701 1.00 88.56 108 CYS A O 1
ATOM 759 N N . CYS A 1 109 ? -0.671 -0.413 -9.600 1.00 88.75 109 CYS A N 1
ATOM 760 C CA . CYS A 1 109 ? -1.919 -0.338 -8.857 1.00 88.75 109 CYS A CA 1
ATOM 761 C C . CYS A 1 109 ? -2.907 0.655 -9.482 1.00 88.75 109 CYS A C 1
ATOM 763 O O . CYS A 1 109 ? -2.573 1.831 -9.673 1.00 88.75 109 CYS A O 1
ATOM 765 N N . ASN A 1 110 ? -4.139 0.211 -9.740 1.00 86.44 110 ASN A N 1
ATOM 766 C CA . ASN A 1 110 ? -5.263 1.061 -10.141 1.00 86.44 110 ASN A CA 1
ATOM 767 C C . ASN A 1 110 ? -6.301 1.133 -9.004 1.00 86.44 110 ASN A C 1
ATOM 769 O O . ASN A 1 110 ? -7.425 0.643 -9.118 1.00 86.44 110 ASN A O 1
ATOM 773 N N . GLY A 1 111 ? -5.876 1.667 -7.854 1.00 78.94 111 GLY A N 1
ATOM 774 C CA . GLY A 1 111 ? -6.671 1.721 -6.624 1.00 78.94 111 GLY A CA 1
ATOM 775 C C . GLY A 1 111 ? -6.747 0.365 -5.921 1.00 78.94 111 GLY A C 1
ATOM 776 O O . GLY A 1 111 ? -5.897 0.037 -5.101 1.00 78.94 111 GLY A O 1
ATOM 777 N N . THR A 1 112 ? -7.761 -0.439 -6.245 1.00 77.94 112 THR A N 1
ATOM 778 C CA . THR A 1 112 ? -7.983 -1.761 -5.622 1.00 77.94 112 THR A CA 1
ATOM 779 C C . THR A 1 112 ? -7.599 -2.936 -6.519 1.00 77.94 112 THR A C 1
ATOM 781 O O . THR A 1 112 ? -7.501 -4.073 -6.054 1.00 77.94 112 THR A O 1
ATOM 784 N N . SER A 1 113 ? -7.388 -2.676 -7.810 1.00 82.50 113 SER A N 1
ATOM 785 C CA . SER A 1 113 ? -7.119 -3.699 -8.820 1.00 82.50 113 SER A CA 1
ATOM 786 C C . SER A 1 113 ? -5.675 -3.650 -9.298 1.00 82.50 113 SER A C 1
ATOM 788 O O . SER A 1 113 ? -5.070 -2.578 -9.394 1.00 82.50 113 SER A O 1
ATOM 790 N N . LEU A 1 114 ? -5.144 -4.827 -9.631 1.00 87.00 114 LEU A N 1
ATOM 791 C CA . LEU A 1 114 ? -3.853 -4.945 -10.288 1.00 87.00 114 LEU A CA 1
ATOM 792 C C . LEU A 1 114 ? -4.023 -4.552 -11.759 1.00 87.00 114 LEU A C 1
ATOM 794 O O . LEU A 1 114 ? -4.851 -5.134 -12.459 1.00 87.00 114 LEU A O 1
ATOM 798 N N . GLY A 1 115 ? -3.263 -3.557 -12.195 1.00 88.19 115 GLY A N 1
ATOM 799 C CA . GLY A 1 115 ? -3.080 -3.218 -13.600 1.00 88.19 115 GLY A CA 1
ATOM 800 C C . GLY A 1 115 ? -1.693 -3.635 -14.071 1.00 88.19 115 GLY A C 1
ATOM 801 O O . GLY A 1 115 ? -0.843 -4.067 -13.283 1.00 88.19 115 GLY A O 1
ATOM 802 N N . GLU A 1 116 ? -1.450 -3.466 -15.361 1.00 90.06 116 GLU A N 1
ATOM 803 C CA . GLU A 1 116 ? -0.155 -3.768 -15.963 1.00 90.06 116 GLU A CA 1
ATOM 804 C C . GLU A 1 116 ? 0.294 -2.603 -16.832 1.00 90.06 116 GLU A C 1
ATOM 806 O O . GLU A 1 116 ? -0.489 -2.047 -17.597 1.00 90.06 116 GLU A O 1
ATOM 811 N N . CYS A 1 117 ? 1.561 -2.227 -16.717 1.00 89.69 117 CYS A N 1
ATOM 812 C CA . CYS A 1 117 ? 2.196 -1.246 -17.577 1.00 89.69 117 CYS A CA 1
ATOM 813 C C . CYS A 1 117 ? 3.257 -1.923 -18.431 1.00 89.69 117 CYS A C 1
ATOM 815 O O . CYS A 1 117 ? 4.081 -2.672 -17.923 1.00 89.69 117 CYS A O 1
ATOM 817 N N . THR A 1 118 ? 3.301 -1.598 -19.716 1.00 89.19 118 THR A N 1
ATOM 818 C CA . THR A 1 118 ? 4.340 -2.076 -20.624 1.00 89.19 118 THR A CA 1
ATOM 819 C C . THR A 1 118 ? 5.129 -0.896 -21.160 1.00 89.19 118 THR A C 1
ATOM 821 O O . THR A 1 118 ? 4.571 0.080 -21.677 1.00 89.19 118 THR A O 1
ATOM 824 N N . CYS A 1 119 ? 6.446 -0.994 -21.051 1.00 87.31 119 CYS A N 1
ATOM 825 C CA . CYS A 1 119 ? 7.359 -0.082 -21.713 1.00 87.31 119 CYS A CA 1
ATOM 826 C C . CYS A 1 119 ? 7.658 -0.561 -23.140 1.00 87.31 119 CYS A C 1
ATOM 828 O O . CYS A 1 119 ? 7.675 -1.755 -23.415 1.00 87.31 119 CYS A O 1
ATOM 830 N N . ARG A 1 120 ? 7.905 0.367 -24.070 1.00 80.50 120 ARG A N 1
ATOM 831 C CA . ARG A 1 120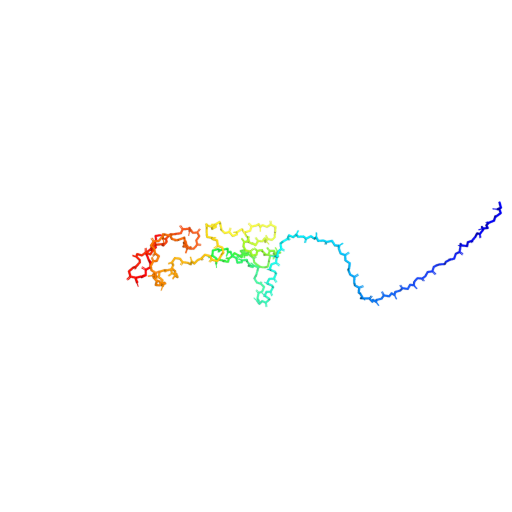 ? 8.215 0.034 -25.474 1.00 80.50 120 ARG A CA 1
ATOM 832 C C . ARG A 1 120 ? 9.687 0.284 -25.850 1.00 80.50 120 ARG A C 1
ATOM 834 O O . ARG A 1 120 ? 10.108 -0.045 -26.953 1.00 80.50 120 ARG A O 1
ATOM 841 N N . GLY A 1 121 ? 10.497 0.757 -24.897 1.00 72.81 121 GLY A N 1
ATOM 842 C CA . GLY A 1 121 ? 11.951 0.905 -25.047 1.00 72.81 121 GLY A CA 1
ATOM 843 C C . GLY A 1 121 ? 12.398 2.057 -25.956 1.00 72.81 121 GLY A C 1
ATOM 844 O O . GLY A 1 121 ? 13.592 2.217 -26.181 1.00 72.81 121 GLY A O 1
ATOM 845 N N . ASP A 1 122 ? 11.472 2.877 -26.454 1.00 79.38 122 ASP A N 1
ATOM 846 C CA . ASP A 1 122 ? 11.720 3.989 -27.381 1.00 79.38 122 ASP A CA 1
ATOM 847 C C . ASP A 1 122 ? 11.870 5.359 -26.687 1.00 79.38 122 ASP A C 1
ATOM 849 O O . ASP A 1 122 ? 11.786 6.398 -27.334 1.00 79.38 122 ASP A O 1
ATOM 853 N N . GLY A 1 123 ? 12.068 5.383 -25.364 1.00 79.12 123 GLY A N 1
ATOM 854 C CA . GLY A 1 123 ? 12.108 6.627 -24.583 1.00 79.12 123 GLY A CA 1
ATOM 855 C C . GLY A 1 123 ? 10.733 7.266 -24.356 1.00 79.12 123 GLY A C 1
ATOM 856 O O . GLY A 1 123 ? 10.651 8.362 -23.808 1.00 79.12 123 GLY A O 1
ATOM 857 N N . SER A 1 124 ? 9.654 6.583 -24.743 1.00 85.00 124 SER A N 1
ATOM 858 C CA . SER A 1 124 ? 8.280 6.981 -24.437 1.00 85.00 124 SER A CA 1
ATOM 859 C C . SER A 1 124 ? 7.853 6.573 -23.027 1.00 85.00 124 SER A C 1
ATOM 861 O O . SER A 1 124 ? 8.447 5.705 -22.384 1.00 85.00 124 SER A O 1
ATOM 863 N N . ASN A 1 125 ? 6.761 7.176 -22.568 1.00 87.38 125 ASN A N 1
ATOM 864 C CA . ASN A 1 125 ? 6.040 6.758 -21.373 1.00 87.38 125 ASN A CA 1
ATOM 865 C C . ASN A 1 125 ? 5.399 5.366 -21.553 1.00 87.38 125 ASN A C 1
ATOM 867 O O . ASN A 1 125 ? 4.949 5.035 -22.660 1.00 87.38 125 ASN A O 1
ATOM 871 N N . PRO A 1 126 ? 5.297 4.554 -20.485 1.00 87.94 126 PRO A N 1
ATOM 872 C CA . PRO A 1 126 ? 4.691 3.234 -20.562 1.00 87.94 126 PRO A CA 1
ATOM 873 C C . PRO A 1 126 ? 3.188 3.316 -20.834 1.00 87.94 126 PRO A C 1
ATOM 875 O O . PRO A 1 126 ? 2.492 4.265 -20.455 1.00 87.94 126 PRO A O 1
ATOM 878 N N . ARG A 1 127 ? 2.667 2.274 -21.480 1.00 88.19 127 ARG A N 1
ATOM 879 C CA . ARG A 1 127 ? 1.234 2.078 -21.714 1.00 88.19 127 ARG A CA 1
ATOM 880 C C . ARG A 1 127 ? 0.696 1.171 -20.620 1.00 88.19 127 ARG A C 1
ATOM 882 O O . ARG A 1 127 ? 1.169 0.052 -20.509 1.00 88.19 127 ARG A O 1
ATOM 889 N N . CYS A 1 128 ? -0.276 1.644 -19.844 1.00 88.50 128 CYS A N 1
ATOM 890 C CA . CYS A 1 128 ? -0.885 0.838 -18.786 1.00 88.50 128 CYS A CA 1
ATOM 891 C C . CYS A 1 128 ? -2.328 0.474 -19.106 1.00 88.50 128 CYS A C 1
ATOM 893 O O . CYS A 1 128 ? -3.064 1.343 -19.588 1.00 88.50 128 CYS A O 1
ATOM 895 N N . ILE A 1 129 ? -2.707 -0.762 -18.802 1.00 82.00 129 ILE A N 1
ATOM 896 C CA . ILE A 1 129 ? -4.060 -1.316 -18.912 1.00 82.00 129 ILE A CA 1
ATOM 897 C C . ILE A 1 129 ? -4.671 -1.533 -17.530 1.00 82.00 129 ILE A C 1
ATOM 899 O O . ILE A 1 129 ? -3.923 -1.898 -16.593 1.00 82.00 129 ILE A O 1
#

Secondary structure (DSSP, 8-state):
--------------------------------------SS---EEE-TTS-EEE-SSSS--EEEETTTEEEETTEEEEPPP-SPPTTPPBHHHHTTS---S--SEEEEEETTEEEEEE--SSSPPPEE-